Protein AF-A0A401IQB1-F1 (afdb_monomer)

Organism: NCBI:txid1808352

Secondary structure (DSSP, 8-state):
-EEES--SS--B----TTS--SSGGGGG--B-TTT--B-TTS-BSS--HHHHHHHHHGGGS-TT-EEEEEEEE-SSSS-BSSSSBHHHHHTHHHHHTTTSSEEEEEEEEGGGGSHHHHHSS-HHHHHHHHHHHH--

Mean predicted aligned error: 3.17 Å

Nearest PDB structures (foldseek):
  3fle-assembly2_B  TM=9.367E-01  e=5.673E-12  Staphylococcus epidermidis ATCC 12228
  3ds8-assembly1_A  TM=7.788E-01  e=6.169E-05  Listeria innocua
  3lp5-assembly1_A  TM=7.991E-01  e=4.620E-03  Lactiplantibacillus plantarum
  7z2g-assembly1_A  TM=2.707E-01  e=1.001E+00  Human immunodeficiency virus type 1 BH10

pLDDT: mean 94.86, std 4.76, range [74.62, 98.5]

Solvent-accessible surface area (backbone atoms only — not comparable to full-atom values): 7494 Å² total; per-residue (Å²): 88,77,47,67,66,50,60,50,40,29,26,43,58,76,82,53,94,87,56,57,89,59,71,79,70,23,70,45,42,73,29,52,72,77,74,56,44,58,42,98,80,35,46,49,71,63,79,37,73,68,30,49,59,48,58,75,47,32,84,72,54,58,52,82,39,46,38,41,42,38,37,30,24,39,74,81,76,50,50,16,14,85,49,37,36,47,43,13,44,54,30,48,52,55,47,40,45,94,41,27,64,39,71,45,79,46,81,35,63,30,81,62,4,25,56,66,30,62,80,44,96,37,64,70,52,51,50,53,51,41,30,72,76,69,71,94

InterPro domains:
  IPR010315 Protein of unknown function DUF915, hydrolase-like [PF06028] (36-136)
  IPR029058 Alpha/Beta hydrolase fold [G3DSA:3.40.50.1820] (1-135)

Radius of gyration: 14.93 Å; Cα contacts (8 Å, |Δi|>4): 248; chains: 1; bounding box: 34×36×34 Å

Foldseek 3Di:
DEEFADQLAAKDQPVDPPADPDDPSNQRHPDFQPPWDADPLLAIPDGGPNNVVLQVCLVVAAQAAAYEQEAEDQPPNSCHLQIHHPSRRSSVCNSHVVRYPYYHYHYDYHPCRHRVNSVPDRVVNVVVCCCVPPVD

Structure (mmCIF, N/CA/C/O backbone):
data_AF-A0A401IQB1-F1
#
_entry.id   AF-A0A401IQB1-F1
#
loop_
_atom_site.group_PDB
_atom_site.id
_atom_site.type_symbol
_atom_site.label_atom_id
_atom_site.label_alt_id
_atom_site.label_comp_id
_atom_site.label_asym_id
_atom_site.label_entity_id
_atom_site.label_seq_id
_atom_site.pdbx_PDB_ins_code
_atom_site.Cartn_x
_atom_site.Cartn_y
_atom_site.Cartn_z
_atom_site.occupancy
_atom_site.B_iso_or_equiv
_atom_site.auth_seq_id
_atom_site.auth_comp_id
_atom_site.auth_asym_id
_atom_site.auth_atom_id
_atom_site.pdbx_PDB_model_num
ATOM 1 N N . MET A 1 1 ? -3.304 1.794 12.345 1.00 94.44 1 MET A N 1
ATOM 2 C CA . MET A 1 1 ? -2.169 1.496 11.452 1.00 94.44 1 MET A CA 1
ATOM 3 C C . MET A 1 1 ? -2.331 2.334 10.200 1.00 94.44 1 MET A C 1
ATOM 5 O O . MET A 1 1 ? -3.421 2.325 9.632 1.00 94.44 1 MET A O 1
ATOM 9 N N . VAL A 1 2 ? -1.290 3.062 9.809 1.00 94.62 2 VAL A N 1
ATOM 10 C CA . VAL A 1 2 ? -1.212 3.677 8.483 1.00 94.62 2 VAL A CA 1
ATOM 11 C C . VAL A 1 2 ? -0.032 3.061 7.761 1.00 94.62 2 VAL A C 1
ATOM 13 O O . VAL A 1 2 ? 1.005 2.826 8.377 1.00 94.62 2 VAL A O 1
ATOM 16 N N . VAL A 1 3 ? -0.226 2.759 6.489 1.00 95.56 3 VAL A N 1
ATOM 17 C CA . VAL A 1 3 ? 0.809 2.250 5.603 1.00 95.56 3 VAL A CA 1
ATOM 18 C C . VAL A 1 3 ? 0.831 3.106 4.349 1.00 95.56 3 VAL A C 1
ATOM 20 O O . VAL A 1 3 ? -0.203 3.619 3.916 1.00 95.56 3 VAL A O 1
ATOM 23 N N . LEU A 1 4 ? 2.027 3.283 3.813 1.00 94.69 4 LEU A N 1
ATOM 24 C CA . LEU A 1 4 ? 2.314 4.203 2.730 1.00 94.69 4 LEU A CA 1
ATOM 25 C C . LEU A 1 4 ? 3.232 3.478 1.751 1.00 94.69 4 LEU A C 1
ATOM 27 O O . LEU A 1 4 ? 4.306 3.041 2.157 1.00 94.69 4 LEU A O 1
ATOM 31 N N . ALA A 1 5 ? 2.768 3.306 0.513 1.00 91.50 5 ALA A N 1
ATOM 32 C CA . ALA A 1 5 ? 3.530 2.703 -0.585 1.00 91.50 5 ALA A CA 1
ATOM 33 C C . ALA A 1 5 ? 4.131 1.309 -0.278 1.00 91.50 5 ALA A C 1
ATOM 35 O O . ALA A 1 5 ? 5.229 0.974 -0.718 1.00 91.50 5 ALA A O 1
ATOM 36 N N . GLY A 1 6 ? 3.428 0.481 0.504 1.00 93.06 6 GLY A N 1
ATOM 37 C CA . GLY A 1 6 ? 3.940 -0.823 0.938 1.00 93.06 6 GLY A CA 1
ATOM 38 C C . GLY A 1 6 ? 3.996 -1.868 -0.193 1.00 93.06 6 GLY A C 1
ATOM 39 O O . GLY A 1 6 ? 2.950 -2.157 -0.778 1.00 93.06 6 GLY A O 1
ATOM 40 N N . PRO A 1 7 ? 5.155 -2.500 -0.474 1.00 94.56 7 PRO A N 1
ATOM 41 C CA . PRO A 1 7 ? 5.266 -3.565 -1.471 1.00 94.56 7 PRO A CA 1
ATOM 42 C C . PRO A 1 7 ? 4.875 -4.920 -0.873 1.00 94.56 7 PRO A C 1
ATOM 44 O O . PRO A 1 7 ? 5.722 -5.691 -0.427 1.00 94.56 7 PRO A O 1
ATOM 47 N N . TYR A 1 8 ? 3.576 -5.209 -0.795 1.00 96.75 8 TYR A N 1
ATOM 48 C CA . TYR A 1 8 ? 3.120 -6.447 -0.152 1.00 96.75 8 TYR A CA 1
ATOM 49 C C . TYR A 1 8 ? 3.311 -7.688 -1.020 1.00 96.75 8 TYR A C 1
ATOM 51 O O . TYR A 1 8 ? 3.452 -8.777 -0.473 1.00 96.75 8 TYR A O 1
ATOM 59 N N . ASN A 1 9 ? 3.272 -7.543 -2.344 1.00 96.94 9 ASN A N 1
ATOM 60 C CA . ASN A 1 9 ? 3.306 -8.657 -3.285 1.00 96.94 9 ASN A CA 1
ATOM 61 C C . ASN A 1 9 ? 4.090 -8.247 -4.536 1.00 96.94 9 ASN A C 1
ATOM 63 O O . ASN A 1 9 ? 3.486 -8.044 -5.592 1.00 96.94 9 ASN A O 1
ATOM 67 N N . GLY A 1 10 ? 5.404 -8.096 -4.364 1.00 94.62 10 GLY A N 1
ATOM 68 C CA . GLY A 1 10 ? 6.372 -7.747 -5.396 1.00 94.62 10 GLY A CA 1
ATOM 69 C C . GLY A 1 10 ? 6.759 -6.263 -5.453 1.00 94.62 10 GLY A C 1
ATOM 70 O O . GLY A 1 10 ? 5.952 -5.366 -5.173 1.00 94.62 10 GLY A O 1
ATOM 71 N N . ILE A 1 11 ? 8.013 -6.013 -5.836 1.00 95.25 11 ILE A N 1
ATOM 72 C CA . ILE A 1 11 ? 8.587 -4.710 -6.208 1.00 95.25 11 ILE A CA 1
ATOM 73 C C . ILE A 1 11 ? 8.961 -4.771 -7.692 1.00 95.25 11 ILE A C 1
ATOM 75 O O . ILE A 1 11 ? 9.438 -5.799 -8.176 1.00 95.25 11 ILE A O 1
ATOM 79 N N . MET A 1 12 ? 8.761 -3.680 -8.435 1.00 94.44 12 MET A N 1
ATOM 80 C CA . MET A 1 12 ? 9.084 -3.669 -9.860 1.00 94.44 12 MET A CA 1
ATOM 81 C C . MET A 1 12 ? 10.584 -3.811 -10.108 1.00 94.44 12 MET A C 1
ATOM 83 O O . MET A 1 12 ? 11.383 -2.996 -9.643 1.00 94.44 12 MET A O 1
ATOM 87 N N . ASN A 1 13 ? 10.956 -4.782 -10.939 1.00 90.12 13 ASN A N 1
ATOM 88 C CA . ASN A 1 13 ? 12.325 -4.926 -11.412 1.00 90.12 13 ASN A CA 1
ATOM 89 C C . ASN A 1 13 ? 12.629 -3.893 -12.505 1.00 90.12 13 ASN A C 1
ATOM 91 O O . ASN A 1 13 ? 12.229 -4.051 -13.658 1.00 90.12 13 ASN A O 1
ATOM 95 N N . LYS A 1 14 ? 13.332 -2.820 -12.141 1.00 84.38 14 LYS A N 1
ATOM 96 C CA . LYS A 1 14 ? 13.698 -1.735 -13.069 1.00 84.38 14 LYS A CA 1
ATOM 97 C C . LYS A 1 14 ? 15.206 -1.622 -13.297 1.00 84.38 14 LYS A C 1
ATOM 99 O O . LYS A 1 14 ? 15.645 -0.674 -13.942 1.00 84.38 14 LYS A O 1
ATOM 104 N N . GLY A 1 15 ? 15.994 -2.560 -12.763 1.00 81.19 15 GLY A N 1
ATOM 105 C CA . GLY A 1 15 ? 17.453 -2.539 -12.874 1.00 81.19 15 GLY A CA 1
ATOM 106 C C . GLY A 1 15 ? 18.080 -1.301 -12.230 1.00 81.19 15 GLY A C 1
ATOM 107 O O . GLY A 1 15 ? 19.048 -0.754 -12.755 1.00 81.19 15 GLY A O 1
ATOM 108 N N . HIS A 1 16 ? 17.508 -0.810 -11.126 1.00 76.06 16 HIS A N 1
ATOM 109 C CA . HIS A 1 16 ? 18.062 0.347 -10.424 1.00 76.06 16 HIS A CA 1
ATOM 110 C C . HIS A 1 16 ? 19.450 0.020 -9.858 1.00 76.06 16 HIS A C 1
ATOM 112 O O . HIS A 1 16 ? 19.686 -1.089 -9.392 1.00 76.06 16 HIS A O 1
ATOM 118 N N . ALA A 1 17 ? 20.355 1.004 -9.827 1.00 77.56 17 ALA A N 1
ATOM 119 C CA . ALA A 1 17 ? 21.740 0.801 -9.382 1.00 77.56 17 ALA A CA 1
ATOM 120 C C . ALA A 1 17 ? 21.865 0.211 -7.960 1.00 77.56 17 ALA A C 1
ATOM 122 O O . ALA A 1 17 ? 22.825 -0.494 -7.671 1.00 77.56 17 ALA A O 1
ATOM 123 N N . ASN A 1 18 ? 20.877 0.467 -7.094 1.00 77.88 18 ASN A N 1
ATOM 124 C CA . ASN A 1 18 ? 20.842 -0.012 -5.708 1.00 77.88 18 ASN A CA 1
ATOM 125 C C . ASN A 1 18 ? 19.966 -1.264 -5.517 1.00 77.88 18 ASN A C 1
ATOM 127 O O . ASN A 1 18 ? 19.665 -1.639 -4.384 1.00 77.88 18 ASN A O 1
ATOM 131 N N . GLN A 1 19 ? 19.507 -1.886 -6.603 1.00 85.50 19 GLN A N 1
ATOM 132 C CA . GLN A 1 19 ? 18.710 -3.104 -6.545 1.00 85.50 19 GLN A CA 1
ATOM 133 C C . GLN A 1 19 ? 19.614 -4.309 -6.234 1.00 85.50 19 GLN A C 1
ATOM 135 O O . GLN A 1 19 ? 20.607 -4.518 -6.935 1.00 85.50 19 GLN A O 1
ATOM 140 N N . PRO A 1 20 ? 19.279 -5.138 -5.230 1.00 86.31 20 PRO A N 1
ATOM 141 C CA . PRO A 1 20 ? 19.988 -6.389 -4.993 1.00 86.31 20 PRO A CA 1
ATOM 142 C C . PRO A 1 20 ? 19.901 -7.305 -6.218 1.00 86.31 20 PRO A C 1
ATOM 144 O O . PRO A 1 20 ? 18.812 -7.586 -6.715 1.00 86.31 20 PRO A O 1
ATOM 147 N N . THR A 1 21 ? 21.046 -7.793 -6.693 1.00 86.94 21 THR A N 1
ATOM 148 C CA . THR A 1 21 ? 21.132 -8.714 -7.842 1.00 86.94 21 THR A CA 1
ATOM 149 C C . THR A 1 21 ? 21.364 -10.168 -7.429 1.00 86.94 21 THR A C 1
ATOM 151 O O . THR A 1 21 ? 21.347 -11.061 -8.273 1.00 86.94 21 THR A O 1
ATOM 154 N N . ASN A 1 22 ? 21.574 -10.426 -6.137 1.00 86.19 22 ASN A N 1
ATOM 155 C CA . ASN A 1 22 ? 21.760 -11.756 -5.567 1.00 86.19 22 ASN A CA 1
ATOM 156 C C . ASN A 1 22 ? 21.163 -11.855 -4.148 1.00 86.19 22 ASN A C 1
ATOM 158 O O . ASN A 1 22 ? 20.809 -10.852 -3.526 1.00 86.19 22 ASN A O 1
ATOM 162 N N . GLY A 1 23 ? 21.038 -13.088 -3.648 1.00 86.88 23 GLY A N 1
ATOM 163 C CA . GLY A 1 23 ? 20.480 -13.382 -2.324 1.00 86.88 23 GLY A CA 1
ATOM 164 C C . GLY A 1 23 ? 18.951 -13.282 -2.247 1.00 86.88 23 GLY A C 1
ATOM 165 O O . GLY A 1 23 ? 18.275 -13.018 -3.239 1.00 86.88 23 GLY A O 1
ATOM 166 N N . GLU A 1 24 ? 18.399 -13.500 -1.049 1.00 84.44 24 GLU A N 1
ATOM 167 C CA . GLU A 1 24 ? 16.942 -13.542 -0.828 1.00 84.44 24 GLU A CA 1
ATOM 168 C C . GLU A 1 24 ? 16.242 -12.225 -1.194 1.00 84.44 24 GLU A C 1
ATOM 170 O O . GLU A 1 24 ? 15.126 -12.239 -1.706 1.00 84.44 24 GLU A O 1
ATOM 175 N N . LEU A 1 25 ? 16.910 -11.084 -0.986 1.00 86.06 25 LEU A N 1
ATOM 176 C CA . LEU A 1 25 ? 16.339 -9.766 -1.270 1.00 86.06 25 LEU A CA 1
ATOM 177 C C . LEU A 1 25 ? 16.158 -9.499 -2.767 1.00 86.06 25 LEU A C 1
ATOM 179 O O . LEU A 1 25 ? 15.266 -8.736 -3.125 1.00 86.06 25 LEU A O 1
ATOM 183 N N . ALA A 1 26 ? 16.958 -10.122 -3.639 1.00 87.50 26 ALA A N 1
ATOM 184 C CA . ALA A 1 26 ? 16.780 -9.995 -5.085 1.00 87.50 26 ALA A CA 1
ATOM 185 C C . ALA A 1 26 ? 15.438 -10.591 -5.541 1.00 87.50 26 ALA A C 1
ATOM 187 O O . ALA A 1 26 ? 14.819 -10.076 -6.468 1.00 87.50 26 ALA A O 1
ATOM 188 N N . GLY A 1 27 ? 14.954 -11.622 -4.837 1.00 87.31 27 GLY A N 1
ATOM 189 C CA . GLY A 1 27 ? 13.663 -12.257 -5.099 1.00 87.31 27 GLY A CA 1
ATOM 190 C C . GLY A 1 27 ? 12.446 -11.380 -4.798 1.00 87.31 27 GLY A C 1
ATOM 191 O O . GLY A 1 27 ? 11.357 -11.736 -5.216 1.00 87.31 27 GLY A O 1
ATOM 192 N N . LEU A 1 28 ? 12.618 -10.239 -4.118 1.00 90.50 28 LEU A N 1
ATOM 193 C CA . LEU A 1 28 ? 11.540 -9.265 -3.891 1.00 90.50 28 LEU A CA 1
ATOM 194 C C . LEU A 1 28 ? 11.304 -8.352 -5.107 1.00 90.50 28 LEU A C 1
ATOM 196 O O . LEU A 1 28 ? 10.301 -7.645 -5.166 1.00 90.50 28 LEU A O 1
ATOM 200 N N . TRP A 1 29 ? 12.258 -8.319 -6.044 1.00 92.31 29 TRP A N 1
ATOM 201 C CA . TRP A 1 29 ? 12.261 -7.455 -7.224 1.00 92.31 29 TRP A CA 1
ATOM 202 C C . TRP A 1 29 ? 11.940 -8.264 -8.478 1.00 92.31 29 TRP A C 1
ATOM 204 O O . TRP A 1 29 ? 12.756 -8.391 -9.395 1.00 92.31 29 TRP A O 1
ATOM 214 N N . ASP A 1 30 ? 10.758 -8.859 -8.496 1.00 92.19 30 ASP A N 1
ATOM 215 C CA . ASP A 1 30 ? 10.291 -9.776 -9.532 1.00 92.19 30 ASP A CA 1
ATOM 216 C C . ASP A 1 30 ? 8.901 -9.396 -10.085 1.00 92.19 30 ASP A C 1
ATOM 218 O O . ASP A 1 30 ? 8.331 -10.142 -10.884 1.00 92.19 30 ASP A O 1
ATOM 222 N N . ASP A 1 31 ? 8.372 -8.219 -9.724 1.00 94.31 31 ASP A N 1
ATOM 223 C CA . ASP A 1 31 ? 7.137 -7.675 -10.296 1.00 94.31 31 ASP A CA 1
ATOM 224 C C . ASP A 1 31 ? 7.417 -6.818 -11.539 1.00 94.31 31 ASP A C 1
ATOM 226 O O . ASP A 1 31 ? 8.541 -6.388 -11.828 1.00 94.31 31 ASP A O 1
ATOM 230 N N . SER A 1 32 ? 6.371 -6.561 -12.315 1.00 94.75 32 SER A N 1
ATOM 231 C CA . SER A 1 32 ? 6.419 -5.732 -13.513 1.00 94.75 32 SER A CA 1
ATOM 232 C C . SER A 1 32 ? 5.064 -5.075 -13.784 1.00 94.75 32 SER A C 1
ATOM 234 O O . SER A 1 32 ? 4.016 -5.667 -13.501 1.00 94.75 32 SER A O 1
ATOM 236 N N . PRO A 1 33 ? 5.039 -3.872 -14.392 1.00 94.62 33 PRO A N 1
ATOM 237 C CA . PRO A 1 33 ? 3.793 -3.210 -14.758 1.00 94.62 33 PRO A CA 1
ATOM 238 C C . PRO A 1 33 ? 2.859 -4.139 -15.538 1.00 94.62 33 PRO A C 1
ATOM 240 O O . PRO A 1 33 ? 3.250 -4.733 -16.541 1.00 94.62 33 PRO A O 1
ATOM 243 N N . ARG A 1 34 ? 1.600 -4.230 -15.095 1.00 93.19 34 ARG A N 1
ATOM 244 C CA . ARG A 1 34 ? 0.528 -5.036 -15.716 1.00 93.19 34 ARG A CA 1
ATOM 245 C C . ARG A 1 34 ? 0.750 -6.558 -15.756 1.00 93.19 34 ARG A C 1
ATOM 247 O O . ARG A 1 34 ? -0.117 -7.250 -16.286 1.00 93.19 34 ARG A O 1
ATOM 254 N N . ALA A 1 35 ? 1.832 -7.093 -15.187 1.00 95.31 35 ALA A N 1
ATOM 255 C CA . ALA A 1 35 ? 2.037 -8.542 -15.105 1.00 95.31 35 ALA A CA 1
ATOM 256 C C . ALA A 1 35 ? 1.049 -9.202 -14.128 1.00 95.31 35 ALA A C 1
ATOM 258 O O . ALA A 1 35 ? 0.546 -10.298 -14.376 1.00 95.31 35 ALA A O 1
ATOM 259 N N . ASN A 1 36 ? 0.727 -8.504 -13.037 1.00 97.00 36 ASN A N 1
ATOM 260 C CA . ASN A 1 36 ? -0.204 -8.962 -12.016 1.00 97.00 36 ASN A CA 1
ATOM 261 C C . ASN A 1 36 ? -1.508 -8.147 -12.011 1.00 97.00 36 ASN A C 1
ATOM 263 O O . ASN A 1 36 ? -1.593 -7.035 -12.535 1.00 97.00 36 ASN A O 1
ATOM 267 N N . TYR A 1 37 ? -2.548 -8.701 -11.391 1.00 97.31 37 TYR A N 1
ATOM 268 C CA . TYR A 1 37 ? -3.820 -8.028 -11.150 1.00 97.31 37 TYR A CA 1
ATOM 269 C C . TYR A 1 37 ? -4.533 -8.635 -9.940 1.00 97.31 37 TYR A C 1
ATOM 271 O O . TYR A 1 37 ? -4.318 -9.794 -9.581 1.00 97.31 37 TYR A O 1
ATOM 279 N N . LEU A 1 38 ? -5.417 -7.857 -9.314 1.00 98.12 38 LEU A N 1
ATOM 280 C CA . LEU A 1 38 ? -6.277 -8.360 -8.246 1.00 98.12 38 LEU A CA 1
ATOM 281 C C . LEU A 1 38 ? -7.499 -9.065 -8.837 1.00 98.12 38 LEU A C 1
ATOM 283 O O . LEU A 1 38 ? -8.202 -8.523 -9.689 1.00 98.12 38 LEU A O 1
ATOM 287 N N . MET A 1 39 ? -7.769 -10.278 -8.362 1.00 98.19 39 MET A N 1
ATOM 288 C CA . MET A 1 39 ? -8.997 -11.004 -8.671 1.00 98.19 39 MET A CA 1
ATOM 289 C C . MET A 1 39 ? -10.207 -10.336 -7.999 1.00 98.19 39 MET A C 1
ATOM 291 O O . MET A 1 39 ? -10.059 -9.480 -7.129 1.00 98.19 39 MET A O 1
ATOM 295 N N . LYS A 1 40 ? -11.428 -10.767 -8.349 1.00 96.19 40 LYS A N 1
ATOM 296 C CA . LYS A 1 40 ? -12.679 -10.202 -7.796 1.00 96.19 40 LYS A CA 1
ATOM 297 C C . LYS A 1 40 ? -12.732 -10.189 -6.262 1.00 96.19 40 LYS A C 1
ATOM 299 O O . LYS A 1 40 ? -13.360 -9.314 -5.682 1.00 96.19 40 LYS A O 1
ATOM 304 N N . ASN A 1 41 ? -12.073 -11.144 -5.609 1.00 94.38 41 ASN A N 1
ATOM 305 C CA . ASN A 1 41 ? -12.001 -11.241 -4.150 1.00 94.38 41 ASN A CA 1
ATOM 306 C C . ASN A 1 41 ? -10.870 -10.399 -3.521 1.00 94.38 41 ASN A C 1
ATOM 308 O O . ASN A 1 41 ? -10.671 -10.472 -2.314 1.00 94.38 41 ASN A O 1
ATOM 312 N N . GLY A 1 42 ? -10.109 -9.642 -4.314 1.00 96.06 42 GLY A N 1
ATOM 313 C CA . GLY A 1 42 ? -8.974 -8.834 -3.865 1.00 96.06 42 GLY A CA 1
ATOM 314 C C . GLY A 1 42 ? -7.652 -9.593 -3.734 1.00 96.06 42 GLY A C 1
ATOM 315 O O . GLY A 1 42 ? -6.638 -8.968 -3.441 1.00 96.06 42 GLY A O 1
ATOM 316 N N . ARG A 1 43 ? -7.623 -10.914 -3.960 1.00 97.88 43 ARG A N 1
ATOM 317 C CA . ARG A 1 43 ? -6.377 -11.692 -3.947 1.00 97.88 43 ARG A CA 1
ATOM 318 C C . ARG A 1 43 ? -5.581 -11.420 -5.231 1.00 97.88 43 ARG A C 1
ATOM 320 O O . ARG A 1 43 ? -6.181 -11.477 -6.309 1.00 97.88 43 ARG A O 1
ATOM 327 N N . PRO A 1 44 ? -4.261 -11.182 -5.158 1.00 97.81 44 PRO A N 1
ATOM 328 C CA . PRO A 1 44 ? -3.444 -11.049 -6.358 1.00 97.81 44 PRO A CA 1
ATOM 329 C C . PRO A 1 44 ? -3.396 -12.365 -7.149 1.00 97.81 44 PRO A C 1
ATOM 331 O O . PRO A 1 44 ? -3.453 -13.456 -6.573 1.00 97.81 44 PRO A O 1
ATOM 334 N N . LYS A 1 45 ? -3.351 -12.267 -8.482 1.00 98.12 45 LYS A N 1
ATOM 335 C CA . LYS A 1 45 ? -3.312 -13.425 -9.386 1.00 98.12 45 LYS A CA 1
ATOM 336 C C . LYS A 1 45 ? -1.981 -14.168 -9.281 1.00 98.12 45 LYS A C 1
ATOM 338 O O . LYS A 1 45 ? -1.986 -15.396 -9.205 1.00 98.12 45 LYS A O 1
ATOM 343 N N . ILE A 1 46 ? -0.879 -13.427 -9.277 1.00 97.56 46 ILE A N 1
ATOM 344 C CA . ILE A 1 46 ? 0.474 -13.931 -9.032 1.00 97.56 46 ILE A CA 1
ATOM 345 C C . ILE A 1 46 ? 0.790 -13.686 -7.555 1.00 97.56 46 ILE A C 1
ATOM 347 O O . ILE A 1 46 ? 0.627 -12.565 -7.070 1.00 97.56 46 ILE A O 1
ATOM 351 N N . ILE A 1 47 ? 1.184 -14.743 -6.844 1.00 97.38 47 ILE A N 1
ATOM 352 C CA . ILE A 1 47 ? 1.569 -14.695 -5.429 1.00 97.38 47 ILE A CA 1
ATOM 353 C C . ILE A 1 47 ? 3.089 -14.777 -5.346 1.00 97.38 47 ILE A C 1
ATOM 355 O O . ILE A 1 47 ? 3.641 -15.848 -5.612 1.00 97.38 47 ILE A O 1
ATOM 359 N N . HIS A 1 48 ? 3.723 -13.678 -4.951 1.00 95.75 48 HIS A N 1
ATOM 360 C CA . HIS A 1 48 ? 5.155 -13.639 -4.668 1.00 95.75 48 HIS A CA 1
ATOM 361 C C . HIS A 1 48 ? 5.454 -14.305 -3.317 1.00 95.75 48 HIS A C 1
ATOM 363 O O . HIS A 1 48 ? 4.556 -14.520 -2.488 1.00 95.75 48 HIS A O 1
ATOM 369 N N . GLU A 1 49 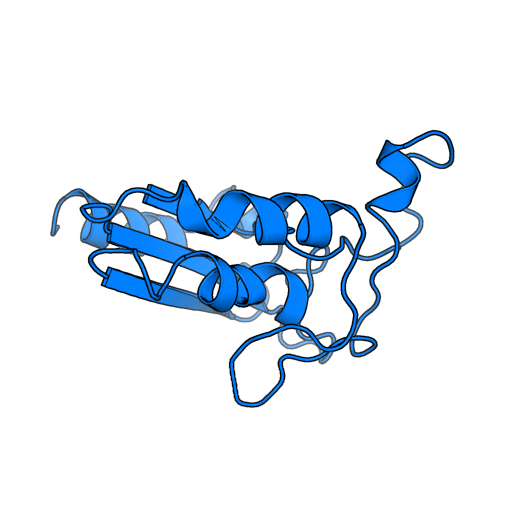? 6.704 -14.711 -3.114 1.00 93.25 49 GLU A N 1
ATOM 370 C CA . GLU A 1 49 ? 7.102 -15.544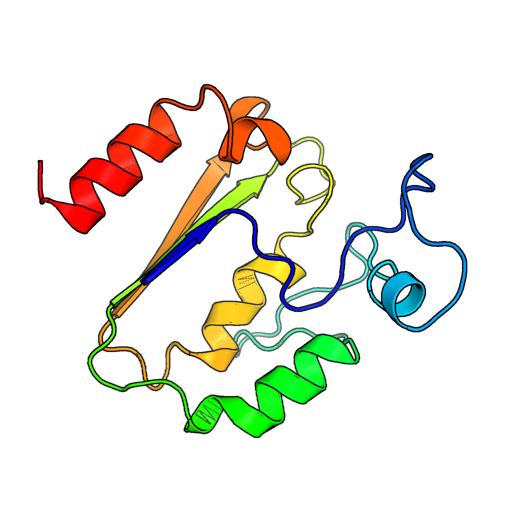 -1.974 1.00 93.25 49 GLU A CA 1
ATOM 371 C C . GLU A 1 49 ? 6.878 -14.826 -0.636 1.00 93.25 49 GLU A C 1
ATOM 373 O O . GLU A 1 49 ? 6.328 -15.395 0.310 1.00 93.25 49 GLU A O 1
ATOM 378 N N . GLU A 1 50 ? 7.210 -13.540 -0.564 1.00 94.19 50 GLU A N 1
ATOM 379 C CA . GLU A 1 50 ? 6.985 -12.699 0.605 1.00 94.19 50 GLU A CA 1
ATOM 380 C C . GLU A 1 50 ? 5.494 -12.544 0.932 1.00 94.19 50 GLU A C 1
ATOM 382 O O . GLU A 1 50 ? 5.107 -12.629 2.102 1.00 94.19 50 GLU A O 1
ATOM 387 N N . TYR A 1 51 ? 4.625 -12.440 -0.080 1.00 97.44 51 TYR A N 1
ATOM 388 C CA . TYR A 1 51 ? 3.180 -12.391 0.144 1.00 97.44 51 TYR A CA 1
ATOM 389 C C . TYR A 1 51 ? 2.632 -13.733 0.634 1.00 97.44 51 TYR A C 1
ATOM 391 O O . TYR A 1 51 ? 1.692 -13.755 1.430 1.00 97.44 51 TYR A O 1
ATOM 399 N N . ARG A 1 52 ? 3.218 -14.868 0.219 1.00 96.94 52 ARG A N 1
ATOM 400 C CA . ARG A 1 52 ? 2.847 -16.191 0.753 1.00 96.94 52 ARG A CA 1
ATOM 401 C C . ARG A 1 52 ? 3.087 -16.266 2.260 1.00 96.94 52 ARG A C 1
ATOM 403 O O . ARG A 1 52 ? 2.188 -16.678 2.990 1.00 96.94 52 ARG A O 1
ATOM 410 N N . ARG A 1 53 ? 4.232 -15.769 2.733 1.00 95.62 53 ARG A N 1
ATOM 411 C CA . ARG A 1 53 ? 4.544 -15.697 4.172 1.00 95.62 53 ARG A CA 1
ATOM 412 C C . ARG A 1 53 ? 3.539 -1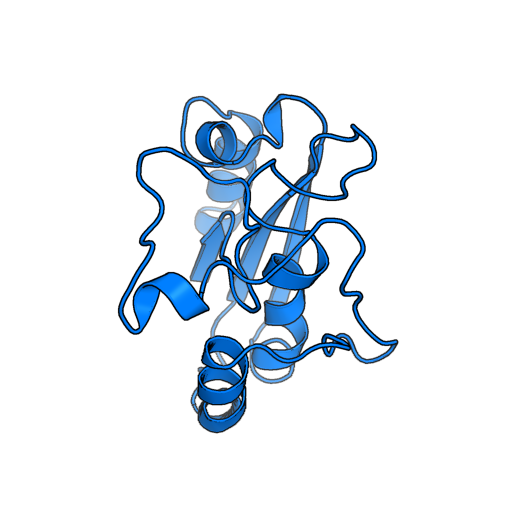4.819 4.931 1.00 95.62 53 ARG A C 1
ATOM 414 O O . ARG A 1 53 ? 3.130 -15.159 6.041 1.00 95.62 53 ARG A O 1
ATOM 421 N N . LEU A 1 54 ? 3.093 -13.712 4.331 1.00 96.88 54 LEU A N 1
ATOM 422 C CA . LEU A 1 54 ? 2.039 -12.864 4.906 1.00 96.88 54 LEU A CA 1
ATOM 423 C C . LEU A 1 54 ? 0.665 -13.552 4.907 1.00 96.88 54 LEU A C 1
ATOM 425 O O . LEU A 1 54 ? -0.090 -13.419 5.871 1.00 96.88 54 LEU A O 1
ATOM 429 N N . LEU A 1 55 ? 0.332 -14.306 3.855 1.00 97.50 55 LEU A N 1
ATOM 430 C CA . LEU A 1 55 ? -0.923 -15.056 3.749 1.00 97.50 55 LEU A CA 1
ATOM 431 C C . LEU A 1 55 ? -1.072 -16.094 4.862 1.00 97.50 55 LEU A C 1
ATOM 433 O O . LEU A 1 55 ? -2.168 -16.233 5.406 1.00 97.50 55 LEU A O 1
ATOM 437 N N . GLU A 1 56 ? 0.008 -16.795 5.204 1.00 97.62 56 GLU A N 1
ATOM 438 C CA . GLU A 1 56 ? 0.036 -17.790 6.284 1.00 97.62 56 GLU A CA 1
ATOM 439 C C . GLU A 1 56 ? -0.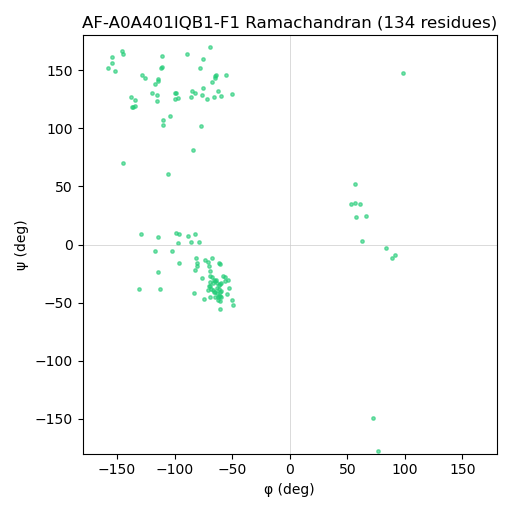242 -17.157 7.655 1.00 97.62 56 GLU A C 1
ATOM 441 O O . GLU A 1 56 ? -0.914 -17.754 8.493 1.00 97.62 56 GLU A O 1
ATOM 446 N N . ARG A 1 57 ? 0.197 -15.910 7.854 1.00 97.12 57 ARG A N 1
ATOM 447 C CA . ARG A 1 57 ? 0.077 -15.165 9.118 1.00 97.12 57 ARG A CA 1
ATOM 448 C C . ARG A 1 57 ? -1.108 -14.212 9.177 1.00 97.12 57 ARG A C 1
ATOM 450 O O . ARG A 1 57 ? -1.307 -13.527 10.176 1.00 97.12 57 ARG A O 1
ATOM 457 N N . LYS A 1 58 ? -1.934 -14.141 8.132 1.00 96.62 58 LYS A N 1
ATOM 458 C CA . LYS A 1 58 ? -3.022 -13.150 8.058 1.00 96.62 58 LYS A CA 1
ATOM 459 C C . LYS A 1 58 ? -4.009 -13.237 9.234 1.00 96.62 58 LYS A C 1
ATOM 461 O O . LYS A 1 58 ? -4.622 -12.239 9.605 1.00 96.62 58 LYS A O 1
ATOM 466 N N . ASN A 1 59 ? -4.150 -14.422 9.835 1.00 97.38 59 ASN A N 1
ATOM 467 C CA . ASN A 1 59 ? -5.013 -14.658 10.993 1.00 97.38 59 ASN A CA 1
ATOM 468 C C . ASN A 1 59 ? -4.460 -14.072 12.301 1.00 97.38 59 ASN A C 1
ATOM 470 O O . ASN A 1 59 ? -5.225 -13.916 13.250 1.00 97.38 59 ASN A O 1
ATOM 474 N N . ASP A 1 60 ? -3.190 -13.676 12.331 1.00 97.25 60 ASP A N 1
ATOM 475 C CA . ASP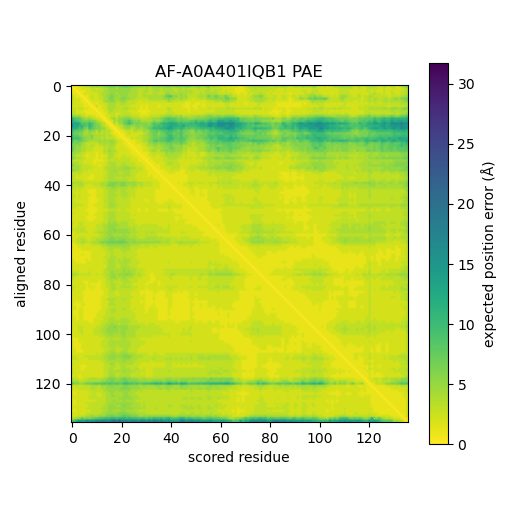 A 1 60 ? -2.559 -13.030 13.485 1.00 97.25 60 ASP A CA 1
ATOM 476 C C . ASP A 1 60 ? -2.888 -11.529 13.538 1.00 97.25 60 ASP A C 1
ATOM 478 O O . ASP A 1 60 ? -2.660 -10.866 14.550 1.00 97.25 60 ASP A O 1
ATOM 482 N N . PHE A 1 61 ? -3.457 -10.966 12.463 1.00 97.81 61 PHE A N 1
ATOM 483 C CA . PHE A 1 61 ? -3.760 -9.540 12.403 1.00 97.81 61 PHE A CA 1
ATOM 484 C C . PHE A 1 61 ? -4.777 -9.141 13.496 1.00 97.81 61 PHE A C 1
ATOM 486 O O . PHE A 1 61 ? -5.806 -9.808 13.656 1.00 97.81 61 PHE A O 1
ATOM 493 N N . PRO A 1 62 ? -4.545 -8.063 14.261 1.00 97.31 62 PRO A N 1
ATOM 494 C CA . PRO A 1 62 ? -5.435 -7.645 15.345 1.00 97.31 62 PRO A CA 1
ATOM 495 C C . PRO A 1 62 ? -6.815 -7.204 14.843 1.00 97.31 62 PRO A C 1
ATOM 497 O O . PRO A 1 62 ? -6.939 -6.528 13.820 1.00 97.31 62 PRO A O 1
ATOM 500 N N . THR A 1 63 ? -7.862 -7.513 15.612 1.00 97.62 63 THR A N 1
ATOM 501 C CA . THR A 1 63 ? -9.250 -7.236 15.204 1.00 97.62 63 THR A CA 1
ATOM 502 C C . THR A 1 63 ? -9.714 -5.800 15.462 1.00 97.62 63 THR A C 1
ATOM 504 O O . THR A 1 63 ? -10.627 -5.305 14.811 1.00 97.62 63 THR A O 1
ATOM 507 N N . ASN A 1 64 ? -9.066 -5.081 16.382 1.00 97.38 64 ASN A N 1
ATOM 508 C CA . ASN A 1 64 ? -9.438 -3.705 16.739 1.00 97.38 64 ASN A CA 1
ATOM 509 C C . ASN A 1 64 ? -8.618 -2.631 15.990 1.00 97.38 64 ASN A C 1
ATOM 511 O O . ASN A 1 64 ? -8.701 -1.442 16.301 1.00 97.38 64 ASN A O 1
ATOM 515 N N . THR A 1 65 ? -7.816 -3.023 14.996 1.00 97.81 65 THR A N 1
ATOM 516 C CA . THR A 1 65 ? -6.977 -2.085 14.237 1.00 97.81 65 THR A CA 1
ATOM 517 C C . THR A 1 65 ? -7.745 -1.463 13.080 1.00 97.81 65 THR A C 1
ATOM 519 O O . THR A 1 65 ? -8.283 -2.166 12.230 1.00 97.81 65 THR A O 1
ATOM 522 N N . ARG A 1 66 ? -7.741 -0.128 13.012 1.00 98.00 66 ARG A N 1
ATOM 523 C CA . ARG A 1 66 ? -8.150 0.630 11.822 1.00 98.00 66 ARG A CA 1
ATOM 524 C C . ARG A 1 66 ? -6.960 0.762 10.870 1.00 98.00 66 ARG A C 1
ATOM 526 O O . ARG A 1 66 ? -5.871 1.155 11.314 1.00 98.00 66 ARG A O 1
ATOM 533 N N . VAL A 1 67 ? -7.157 0.472 9.587 1.00 98.38 67 VAL A N 1
ATOM 534 C CA . VAL A 1 67 ? -6.119 0.517 8.545 1.00 98.38 67 VAL A CA 1
ATOM 535 C C . VAL A 1 67 ? -6.430 1.589 7.504 1.00 98.38 67 VAL A C 1
ATOM 537 O O . VAL A 1 67 ? -7.517 1.590 6.929 1.00 98.38 67 VAL A O 1
ATOM 540 N N . LEU A 1 68 ? -5.449 2.451 7.239 1.00 98.50 68 LEU A N 1
ATOM 541 C CA . LEU A 1 68 ? -5.404 3.328 6.071 1.00 98.50 68 LEU A CA 1
ATOM 542 C C . LEU A 1 68 ? -4.211 2.915 5.205 1.00 98.50 68 LEU A C 1
ATOM 544 O O . LEU A 1 68 ? -3.087 2.875 5.706 1.00 98.50 68 LEU A O 1
ATOM 548 N N . ASN A 1 69 ? -4.472 2.598 3.940 1.00 98.50 69 ASN A N 1
ATOM 549 C CA . ASN A 1 69 ? -3.475 2.255 2.934 1.00 98.50 69 ASN A CA 1
ATOM 550 C C . ASN A 1 69 ? -3.388 3.377 1.897 1.00 98.50 69 ASN A C 1
ATOM 552 O O . ASN A 1 69 ? -4.309 3.543 1.095 1.00 98.50 69 ASN A O 1
ATOM 556 N N . ILE A 1 70 ? -2.309 4.154 1.943 1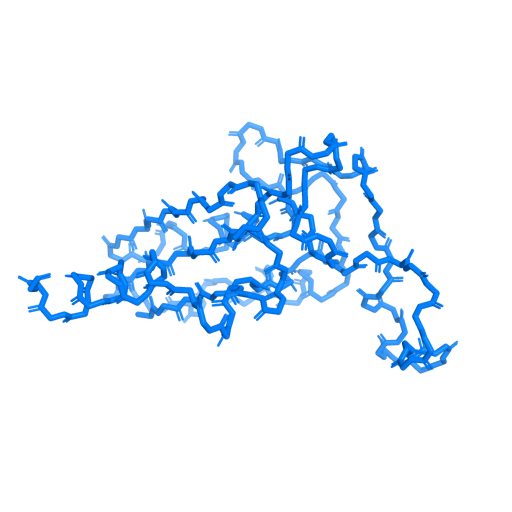.00 98.38 70 ILE A N 1
ATOM 557 C CA . ILE A 1 70 ? -2.043 5.230 0.988 1.00 98.38 70 ILE A CA 1
ATOM 558 C C . ILE A 1 70 ? -1.064 4.711 -0.065 1.00 98.38 70 ILE A C 1
ATOM 560 O O . ILE A 1 70 ? -0.025 4.143 0.275 1.00 98.38 70 ILE A O 1
ATOM 564 N N . TYR A 1 71 ? -1.383 4.909 -1.338 1.00 98.19 71 TYR A N 1
ATOM 565 C CA . TYR A 1 71 ? -0.538 4.484 -2.451 1.00 98.19 71 TYR A CA 1
ATOM 566 C C . TYR A 1 71 ? -0.605 5.464 -3.615 1.00 98.19 71 TYR A C 1
ATOM 568 O O . TYR A 1 71 ? -1.507 6.298 -3.679 1.00 98.19 71 TYR A O 1
ATOM 576 N N . GLY A 1 72 ? 0.357 5.359 -4.525 1.00 97.88 72 GLY A N 1
ATOM 577 C CA . GLY A 1 72 ? 0.458 6.226 -5.688 1.00 97.88 72 GLY A CA 1
ATOM 578 C C . GLY A 1 72 ? 0.178 5.519 -7.010 1.00 97.88 72 GLY A C 1
ATOM 579 O O . GLY A 1 72 ? 0.407 4.318 -7.152 1.00 97.88 72 GLY A O 1
ATOM 580 N N . ASP A 1 73 ? -0.294 6.292 -7.983 1.00 98.06 73 ASP A N 1
ATOM 581 C CA . ASP A 1 73 ? -0.284 5.949 -9.403 1.00 98.06 73 ASP A CA 1
ATOM 582 C C . ASP A 1 73 ? 0.174 7.171 -10.207 1.00 98.06 73 ASP A C 1
ATOM 584 O O . ASP A 1 73 ? -0.493 8.209 -10.217 1.00 98.06 73 ASP A O 1
ATOM 588 N N . LEU A 1 74 ? 1.290 7.032 -10.922 1.00 97.88 74 LEU A N 1
ATOM 589 C CA . LEU A 1 74 ? 1.857 8.063 -11.792 1.00 97.88 74 LEU A CA 1
ATOM 590 C C . LEU A 1 74 ? 0.929 8.472 -12.942 1.00 97.88 74 LEU A C 1
ATOM 592 O O . LEU A 1 74 ? 1.148 9.514 -13.556 1.00 97.88 74 LEU A O 1
ATOM 596 N N . LYS A 1 75 ? -0.107 7.678 -13.248 1.00 97.62 75 LYS A N 1
ATOM 597 C CA . LYS A 1 75 ? -1.021 7.891 -14.386 1.00 97.62 75 LYS A CA 1
ATOM 598 C C . LYS A 1 75 ? -0.315 7.938 -15.746 1.00 97.62 75 LYS A C 1
ATOM 600 O O . LYS A 1 75 ? -0.876 8.422 -16.722 1.00 97.62 75 LYS A O 1
ATOM 605 N N . ASP A 1 76 ? 0.861 7.327 -15.837 1.00 96.06 76 ASP A N 1
ATOM 606 C CA . ASP A 1 76 ? 1.632 7.099 -17.068 1.00 96.06 76 ASP A CA 1
ATOM 607 C C . ASP A 1 76 ? 1.258 5.772 -17.767 1.00 96.06 76 ASP A C 1
ATOM 609 O O . ASP A 1 76 ? 1.894 5.332 -18.724 1.00 96.06 76 ASP A O 1
ATOM 613 N N . GLY A 1 77 ? 0.214 5.104 -17.269 1.00 95.38 77 GLY A N 1
ATOM 614 C CA . GLY A 1 77 ? -0.251 3.805 -17.737 1.00 95.38 77 GLY A CA 1
ATOM 615 C C . GLY A 1 77 ? 0.408 2.617 -17.036 1.00 95.38 77 GLY A C 1
ATOM 616 O O . GLY A 1 77 ? -0.100 1.506 -17.167 1.00 95.38 77 GLY A O 1
ATOM 617 N N . THR A 1 78 ? 1.472 2.794 -16.253 1.00 95.62 78 THR A N 1
ATOM 618 C CA . THR A 1 78 ? 2.104 1.672 -15.534 1.00 95.62 78 THR A CA 1
ATOM 619 C C . THR A 1 78 ? 1.234 1.115 -14.409 1.00 95.62 78 THR A C 1
ATOM 621 O O . THR A 1 78 ? 1.394 -0.057 -14.063 1.00 95.62 78 THR A O 1
ATOM 624 N N . ARG A 1 79 ? 0.288 1.918 -13.889 1.00 97.19 79 ARG A N 1
ATOM 625 C CA . ARG A 1 79 ? -0.514 1.611 -12.693 1.00 97.19 79 ARG A CA 1
ATOM 626 C C . ARG A 1 79 ? 0.383 1.342 -11.488 1.00 97.19 79 ARG A C 1
ATOM 628 O O . ARG A 1 79 ? 0.324 0.278 -10.867 1.00 97.19 79 ARG A O 1
ATOM 635 N N . SER A 1 80 ? 1.289 2.280 -11.235 1.00 97.56 80 SER A N 1
ATOM 636 C CA . SER A 1 80 ? 2.328 2.170 -10.215 1.00 97.56 80 SER A CA 1
ATOM 637 C C . SER A 1 80 ? 2.776 3.548 -9.742 1.00 97.56 80 SER A C 1
ATOM 639 O O . SER A 1 80 ? 2.623 4.535 -10.461 1.00 97.56 80 SER A O 1
ATOM 641 N N . ASP A 1 81 ? 3.412 3.600 -8.578 1.00 97.00 81 ASP A N 1
ATOM 642 C CA . ASP A 1 81 ? 4.101 4.798 -8.080 1.00 97.00 81 ASP A CA 1
ATOM 643 C C . ASP A 1 81 ? 5.521 4.964 -8.676 1.00 97.00 81 ASP A C 1
ATOM 645 O O . ASP A 1 81 ? 6.313 5.809 -8.249 1.00 97.00 81 ASP A O 1
ATOM 649 N N . GLY A 1 82 ? 5.873 4.143 -9.670 1.00 95.00 82 GLY A N 1
ATOM 650 C CA . GLY A 1 82 ? 7.203 4.082 -10.266 1.00 95.00 82 GLY A CA 1
ATOM 651 C C . GLY A 1 82 ? 8.148 3.066 -9.620 1.00 95.00 82 GLY A C 1
ATOM 652 O O . GLY A 1 82 ? 9.194 2.801 -10.224 1.00 95.00 82 GLY A O 1
ATOM 653 N N . LEU A 1 83 ? 7.776 2.455 -8.485 1.00 95.12 83 LEU A N 1
ATOM 654 C CA . LEU A 1 83 ? 8.501 1.352 -7.836 1.00 95.12 83 LEU A CA 1
ATOM 655 C C . LEU A 1 83 ? 7.602 0.160 -7.449 1.00 95.12 83 LEU A C 1
ATOM 657 O O . LEU A 1 83 ? 7.995 -0.992 -7.617 1.00 95.12 83 LEU A O 1
ATOM 661 N N . VAL A 1 84 ? 6.388 0.426 -6.978 1.00 97.25 84 VAL A N 1
ATOM 662 C CA . VAL A 1 84 ? 5.410 -0.550 -6.491 1.00 97.25 84 VAL A CA 1
ATOM 663 C C . VAL A 1 84 ? 4.144 -0.466 -7.339 1.00 97.25 84 VAL A C 1
ATOM 665 O O . VAL A 1 84 ? 3.597 0.613 -7.579 1.00 97.25 84 VAL A O 1
ATOM 668 N N . THR A 1 85 ? 3.667 -1.615 -7.817 1.00 97.81 85 THR A N 1
ATOM 669 C CA . THR A 1 85 ? 2.451 -1.687 -8.636 1.00 97.81 85 THR A CA 1
ATOM 670 C C . THR A 1 85 ? 1.187 -1.587 -7.779 1.00 97.81 85 THR A C 1
ATOM 672 O O . THR A 1 85 ? 1.153 -2.017 -6.623 1.00 97.81 85 THR A O 1
ATOM 675 N N . GLU A 1 86 ? 0.099 -1.078 -8.366 1.00 97.81 86 GLU A N 1
ATOM 676 C CA . GLU A 1 86 ? -1.223 -1.054 -7.732 1.00 97.81 86 GLU A CA 1
ATOM 677 C C . GLU A 1 86 ? -1.641 -2.435 -7.172 1.00 97.81 86 GLU A C 1
ATOM 679 O O . GLU A 1 86 ? -2.093 -2.493 -6.027 1.00 97.81 86 GLU A O 1
ATOM 684 N N . PRO A 1 87 ? -1.520 -3.565 -7.909 1.00 97.88 87 PRO A N 1
ATOM 685 C CA . PRO A 1 87 ? -1.833 -4.882 -7.360 1.00 97.88 87 PRO A CA 1
ATOM 686 C C . PRO A 1 87 ? -0.980 -5.249 -6.145 1.00 97.88 87 PRO A C 1
ATOM 688 O O . PRO A 1 87 ? -1.531 -5.798 -5.192 1.00 97.88 87 PRO A O 1
ATOM 691 N N . SER A 1 88 ? 0.319 -4.926 -6.147 1.00 98.06 88 SER A N 1
ATOM 692 C CA . SER A 1 88 ? 1.200 -5.200 -5.008 1.00 98.06 88 SER A CA 1
ATOM 693 C C . SER A 1 88 ? 0.712 -4.474 -3.754 1.00 98.06 88 SER A C 1
ATOM 695 O O . SER A 1 88 ? 0.364 -5.121 -2.763 1.00 98.06 88 SER A O 1
ATOM 697 N N . VAL A 1 89 ? 0.541 -3.152 -3.812 1.00 98.25 89 VAL A N 1
ATOM 698 C CA . VAL A 1 89 ? 0.156 -2.347 -2.638 1.00 98.25 89 VAL A CA 1
ATOM 699 C C . VAL A 1 89 ? -1.287 -2.580 -2.174 1.00 98.25 89 VAL A C 1
ATOM 701 O O . VAL A 1 89 ? -1.577 -2.608 -0.974 1.00 98.25 89 VAL A O 1
ATOM 704 N N . ARG A 1 90 ? -2.225 -2.807 -3.099 1.00 98.44 90 ARG A N 1
ATOM 705 C CA . ARG A 1 90 ? -3.648 -3.008 -2.766 1.00 98.44 90 ARG A CA 1
ATOM 706 C C . ARG A 1 90 ? -3.959 -4.425 -2.284 1.00 98.44 90 ARG A C 1
ATOM 708 O O . ARG A 1 90 ? -4.969 -4.642 -1.612 1.00 98.44 90 ARG A O 1
ATOM 715 N N . SER A 1 91 ? -3.082 -5.394 -2.552 1.00 98.38 91 SER A N 1
ATOM 716 C CA . SER A 1 91 ? -3.241 -6.774 -2.072 1.00 98.38 91 SER A CA 1
ATOM 717 C C . SER A 1 91 ? -3.275 -6.896 -0.540 1.00 98.38 91 SER A C 1
ATOM 719 O O . SER A 1 91 ? -3.781 -7.897 -0.019 1.00 98.38 91 SER A O 1
ATOM 721 N N . LEU A 1 92 ? -2.830 -5.869 0.199 1.00 98.50 92 LEU A N 1
ATOM 722 C CA . LEU A 1 92 ? -2.984 -5.789 1.653 1.00 98.50 92 LEU A CA 1
ATOM 723 C C . LEU A 1 92 ? -4.434 -5.982 2.093 1.00 98.50 92 LEU A C 1
ATOM 725 O O . LEU A 1 92 ? -4.685 -6.624 3.113 1.00 98.50 92 LEU A O 1
ATOM 729 N N . LYS A 1 93 ? -5.400 -5.460 1.328 1.00 98.38 93 LYS A N 1
ATOM 730 C CA . LYS A 1 93 ? -6.822 -5.577 1.657 1.00 98.38 93 LYS A CA 1
ATOM 731 C C . LYS A 1 93 ? -7.229 -7.034 1.869 1.00 98.38 93 LYS A C 1
ATOM 733 O O . LYS A 1 93 ? -7.920 -7.340 2.835 1.00 98.38 93 LYS A O 1
ATOM 738 N N . TYR A 1 94 ? -6.751 -7.940 1.017 1.00 98.31 94 TYR A N 1
ATOM 739 C CA . TYR A 1 94 ? -7.043 -9.370 1.124 1.00 98.31 94 TYR A CA 1
ATOM 740 C C 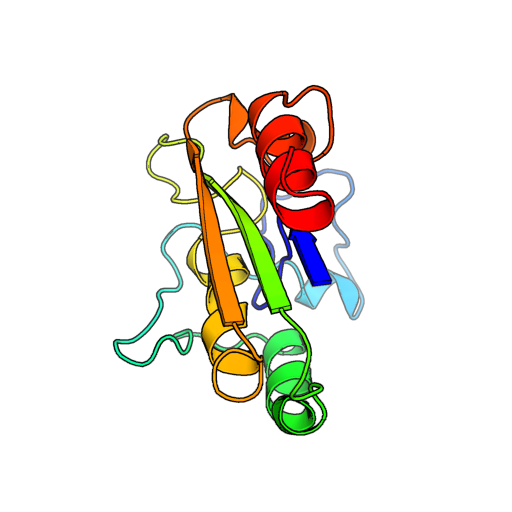. TYR A 1 94 ? -6.416 -10.027 2.363 1.00 98.31 94 TYR A C 1
ATOM 742 O O . TYR A 1 94 ? -6.964 -10.995 2.892 1.00 98.31 94 TYR A O 1
ATOM 750 N N . LEU A 1 95 ? -5.290 -9.494 2.847 1.00 98.25 95 LEU A N 1
ATOM 751 C CA . LEU A 1 95 ? -4.641 -9.975 4.064 1.00 98.25 95 LEU A CA 1
ATOM 752 C C . LEU A 1 95 ? -5.408 -9.543 5.317 1.00 98.25 95 LEU A C 1
ATOM 754 O O . LEU A 1 95 ? -5.649 -10.364 6.197 1.00 98.25 95 LEU A O 1
ATOM 758 N N . VAL A 1 96 ? -5.805 -8.269 5.408 1.00 98.12 96 VAL A N 1
ATOM 759 C CA . VAL A 1 96 ? -6.191 -7.685 6.706 1.00 98.12 96 VAL A CA 1
ATOM 760 C C . VAL A 1 96 ? -7.661 -7.294 6.830 1.00 98.12 96 VAL A C 1
ATOM 762 O O . VAL A 1 96 ? -8.161 -7.231 7.951 1.00 98.12 96 VAL A O 1
ATOM 765 N N . ALA A 1 97 ? -8.383 -7.035 5.733 1.00 97.19 97 ALA A N 1
ATOM 766 C CA . ALA A 1 97 ? -9.695 -6.376 5.807 1.00 97.19 97 ALA A CA 1
ATOM 767 C C . ALA A 1 97 ? -10.768 -7.202 6.532 1.00 97.19 97 ALA A C 1
ATOM 769 O O . ALA A 1 97 ? -11.617 -6.626 7.199 1.00 97.19 97 ALA A O 1
ATOM 770 N N . ASN A 1 98 ? -10.702 -8.535 6.463 1.00 96.94 98 ASN A N 1
ATOM 771 C CA . ASN A 1 98 ? -11.653 -9.412 7.159 1.00 96.94 98 ASN A CA 1
ATOM 772 C C . ASN A 1 98 ? -11.473 -9.418 8.684 1.00 96.94 98 ASN A C 1
ATOM 774 O O . ASN A 1 98 ? -12.334 -9.928 9.395 1.00 96.94 98 ASN A O 1
ATOM 778 N N . ARG A 1 99 ? -10.341 -8.914 9.184 1.00 97.62 99 ARG A N 1
ATOM 779 C CA . ARG A 1 99 ? -10.037 -8.863 10.618 1.00 97.62 99 ARG A CA 1
ATOM 780 C C . ARG A 1 99 ? -10.003 -7.439 11.143 1.00 97.62 99 ARG A C 1
ATOM 782 O O . ARG A 1 99 ? -10.449 -7.214 12.257 1.00 97.62 99 ARG A O 1
ATOM 789 N N . ALA A 1 100 ? -9.486 -6.496 10.364 1.00 98.00 100 ALA A N 1
ATOM 790 C CA . ALA A 1 100 ? -9.397 -5.095 10.741 1.00 98.00 100 ALA A CA 1
ATOM 791 C C . ALA A 1 100 ? -10.766 -4.514 11.129 1.00 98.00 100 ALA A C 1
ATOM 793 O O . ALA A 1 100 ? -11.783 -4.804 10.505 1.00 98.00 100 ALA A O 1
ATOM 794 N N . LYS A 1 101 ? -10.767 -3.592 12.094 1.00 98.19 101 LYS A N 1
ATOM 795 C CA . LYS A 1 101 ? -11.961 -2.825 12.474 1.00 98.19 101 LYS A CA 1
ATOM 796 C C . LYS A 1 101 ? -12.490 -1.975 11.318 1.00 98.19 101 LYS A C 1
ATOM 798 O O . LYS A 1 101 ? -13.688 -1.746 11.203 1.00 98.19 101 LYS A O 1
ATOM 803 N N . SER A 1 102 ? -11.581 -1.465 10.491 1.00 98.06 102 SER A N 1
ATOM 804 C CA . SER A 1 102 ? -11.896 -0.748 9.259 1.00 98.06 102 SER A CA 1
ATOM 805 C C . SER A 1 102 ? -10.700 -0.790 8.315 1.00 98.06 102 SER A C 1
ATOM 807 O O . SER A 1 102 ? -9.554 -0.833 8.769 1.00 98.06 102 SER A O 1
ATOM 809 N N . TYR A 1 103 ? -10.962 -0.716 7.013 1.00 98.31 103 TYR A N 1
ATOM 810 C CA . TYR A 1 103 ? -9.933 -0.650 5.980 1.00 98.31 103 TYR A CA 1
ATOM 811 C C . TYR A 1 103 ? -10.285 0.434 4.961 1.00 98.31 103 TYR A C 1
ATOM 813 O O . TYR A 1 103 ? -11.370 0.408 4.380 1.00 98.31 103 TYR A O 1
ATOM 821 N N . GLN A 1 104 ? -9.373 1.379 4.756 1.00 98.25 104 GLN A N 1
ATOM 822 C CA . GLN A 1 104 ? -9.507 2.479 3.807 1.00 98.25 104 GLN A CA 1
ATOM 823 C C . GLN A 1 104 ? -8.307 2.497 2.864 1.00 98.25 104 GLN A C 1
ATOM 825 O O . GLN A 1 104 ? -7.182 2.230 3.278 1.00 98.25 104 GLN A O 1
ATOM 830 N N . GLU A 1 105 ? -8.561 2.831 1.605 1.00 98.12 105 GLU A N 1
ATOM 831 C CA . GLU A 1 105 ? -7.549 3.056 0.574 1.00 98.12 105 GLU A CA 1
ATOM 832 C C . GLU A 1 105 ? -7.591 4.528 0.164 1.00 98.12 105 GLU A C 1
ATOM 834 O O . GLU A 1 105 ? -8.676 5.103 0.052 1.00 98.12 105 GLU A O 1
ATOM 839 N N . TYR A 1 106 ? -6.426 5.121 -0.072 1.00 98.25 106 TYR A N 1
ATOM 840 C CA . TYR A 1 106 ? -6.310 6.457 -0.638 1.00 98.25 106 TYR A CA 1
ATOM 841 C C . TYR A 1 106 ? -5.247 6.459 -1.734 1.00 98.25 106 TYR A C 1
ATOM 843 O O . TYR A 1 106 ? -4.090 6.129 -1.485 1.00 98.25 106 TYR A O 1
ATOM 851 N N . GLU A 1 107 ? -5.669 6.786 -2.950 1.00 98.25 107 GLU A N 1
ATOM 852 C CA . GLU A 1 107 ? -4.814 6.814 -4.131 1.00 98.25 107 GLU A CA 1
ATOM 853 C C . GLU A 1 107 ? -4.400 8.253 -4.423 1.00 98.25 107 GLU A C 1
ATOM 855 O O . GLU A 1 107 ? -5.258 9.111 -4.631 1.00 98.25 107 GLU A O 1
ATOM 860 N N . ILE A 1 108 ? -3.096 8.483 -4.515 1.00 98.06 108 ILE A N 1
ATOM 861 C CA . ILE A 1 108 ? -2.509 9.747 -4.951 1.00 98.06 108 ILE A CA 1
ATOM 862 C C . ILE A 1 108 ? -2.103 9.610 -6.410 1.00 98.06 108 ILE A C 1
ATOM 864 O O . ILE A 1 108 ? -1.453 8.642 -6.804 1.00 98.06 108 ILE A O 1
ATOM 868 N N . LYS A 1 109 ? -2.510 10.574 -7.230 1.00 97.44 109 LYS A N 1
ATOM 869 C CA . LYS A 1 109 ? -2.442 10.463 -8.689 1.00 97.44 109 LYS A CA 1
ATOM 870 C C . LYS A 1 109 ? -1.419 11.420 -9.287 1.00 97.44 109 LYS A C 1
ATOM 872 O O . LYS A 1 109 ? -1.201 12.515 -8.776 1.00 97.44 109 LYS A O 1
ATOM 877 N N . GLY A 1 110 ? -0.867 11.034 -10.432 1.00 96.75 110 GLY A N 1
ATOM 878 C CA . GLY A 1 110 ? 0.054 11.868 -11.198 1.00 96.75 110 GLY A CA 1
ATOM 879 C C . GLY A 1 110 ? 1.415 11.978 -10.521 1.00 96.75 110 GLY A C 1
ATOM 880 O O . GLY A 1 110 ? 1.852 11.068 -9.821 1.00 96.75 110 GLY A O 1
ATOM 881 N N . GLU A 1 111 ? 2.088 13.110 -10.710 1.00 95.25 111 GLU A N 1
ATOM 882 C CA . GLU A 1 111 ? 3.461 13.312 -10.233 1.00 95.25 111 GLU A CA 1
ATOM 883 C C . GLU A 1 111 ? 3.591 13.171 -8.704 1.00 95.25 111 GLU A C 1
ATOM 885 O O . GLU A 1 111 ? 4.587 12.652 -8.210 1.00 95.25 111 GLU A O 1
ATOM 890 N N . MET A 1 112 ? 2.563 13.564 -7.944 1.00 96.25 112 MET A N 1
ATOM 891 C CA . MET A 1 112 ? 2.524 13.405 -6.481 1.00 96.25 112 MET A CA 1
ATOM 892 C C . MET A 1 112 ? 2.378 11.943 -6.043 1.00 96.25 112 MET A C 1
ATOM 894 O O . MET A 1 112 ? 2.690 11.610 -4.902 1.00 96.25 112 MET A O 1
ATOM 898 N N . GLY A 1 113 ? 1.937 11.070 -6.951 1.00 96.50 113 GLY A N 1
ATOM 899 C CA . GLY A 1 113 ? 1.854 9.628 -6.753 1.00 96.50 113 GLY A CA 1
ATOM 900 C C . GLY A 1 113 ? 3.194 8.911 -6.911 1.00 96.50 113 GLY A C 1
ATOM 901 O O . GLY A 1 113 ? 3.219 7.692 -6.829 1.00 96.50 113 GLY A O 1
ATOM 902 N N . GLN A 1 114 ? 4.303 9.616 -7.158 1.00 96.88 114 GLN A N 1
ATOM 903 C CA . GLN A 1 114 ? 5.625 8.997 -7.244 1.00 96.88 114 GLN A CA 1
ATOM 904 C C . GLN A 1 114 ? 6.082 8.457 -5.880 1.00 96.88 114 GLN A C 1
ATOM 906 O O . GLN A 1 114 ? 5.915 9.118 -4.859 1.00 96.88 114 GLN A O 1
ATOM 911 N N . HIS A 1 115 ? 6.720 7.284 -5.872 1.00 95.56 115 HIS A N 1
ATOM 912 C CA . HIS A 1 115 ? 7.077 6.541 -4.661 1.00 95.56 115 HIS A CA 1
ATOM 913 C C . HIS A 1 115 ? 7.794 7.383 -3.593 1.00 95.56 115 HIS A C 1
ATOM 915 O O . HIS A 1 115 ? 7.371 7.432 -2.445 1.00 95.56 115 HIS A O 1
ATOM 921 N N . SER A 1 116 ? 8.861 8.095 -3.960 1.00 94.69 116 SER A N 1
ATOM 922 C CA . SER A 1 116 ? 9.611 8.944 -3.024 1.00 94.69 116 SER A CA 1
ATOM 923 C C . SER A 1 116 ? 8.785 10.134 -2.539 1.00 94.69 116 SER A C 1
ATOM 925 O O . SER A 1 116 ? 8.835 10.458 -1.357 1.00 94.69 116 SER A O 1
ATOM 927 N N . ARG A 1 117 ? 7.986 10.748 -3.419 1.00 95.69 117 ARG A N 1
ATOM 928 C CA . ARG A 1 117 ? 7.091 11.856 -3.068 1.00 95.69 117 ARG A CA 1
ATOM 929 C C . ARG A 1 117 ? 5.990 11.436 -2.114 1.00 95.69 117 ARG A C 1
ATOM 931 O O . ARG A 1 117 ? 5.607 12.225 -1.269 1.00 95.69 117 ARG A O 1
ATOM 938 N N . LEU A 1 118 ? 5.519 10.193 -2.152 1.00 95.88 118 LEU A N 1
ATOM 939 C CA . LEU A 1 118 ? 4.594 9.712 -1.122 1.00 95.88 118 LEU A CA 1
ATOM 940 C C . LEU A 1 118 ? 5.193 9.871 0.289 1.00 95.88 118 LEU A C 1
ATOM 942 O O . LE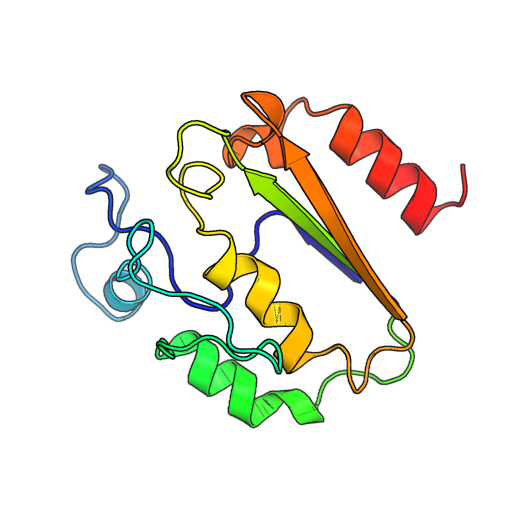U A 1 118 ? 4.455 10.142 1.230 1.00 95.88 118 LEU A O 1
ATOM 946 N N . HIS A 1 119 ? 6.519 9.769 0.426 1.00 92.81 119 HIS A N 1
ATOM 947 C CA . HIS A 1 119 ? 7.241 9.920 1.692 1.00 92.81 119 HIS A CA 1
ATOM 948 C C . HIS A 1 119 ? 7.827 11.320 1.938 1.00 92.81 119 HIS A C 1
ATOM 950 O O . HIS A 1 119 ? 8.216 11.609 3.069 1.00 92.81 119 HIS A O 1
ATOM 956 N N . ILE A 1 120 ? 7.935 12.166 0.910 1.00 92.19 120 ILE A N 1
ATOM 957 C CA . ILE A 1 120 ? 8.674 13.434 0.954 1.00 92.19 120 ILE A CA 1
ATOM 958 C C . ILE A 1 120 ? 7.864 14.521 0.245 1.00 92.19 120 ILE A C 1
ATOM 960 O O . ILE A 1 120 ? 7.494 14.368 -0.915 1.00 92.19 120 ILE A O 1
ATOM 964 N N . ASP A 1 121 ? 7.631 15.638 0.935 1.00 85.88 121 ASP A N 1
ATOM 965 C CA . ASP A 1 121 ? 7.020 16.853 0.377 1.00 85.88 121 ASP A CA 1
ATOM 966 C C . ASP A 1 121 ? 5.637 16.650 -0.272 1.00 85.88 121 ASP A C 1
ATOM 968 O O . ASP A 1 121 ? 5.291 17.307 -1.255 1.00 85.88 121 ASP A O 1
ATOM 972 N N . ASN A 1 122 ? 4.807 15.760 0.287 1.00 96.06 122 ASN A N 1
ATOM 973 C CA . ASN A 1 122 ? 3.445 15.539 -0.196 1.00 96.06 122 ASN A CA 1
ATOM 974 C C . ASN A 1 122 ? 2.380 16.060 0.791 1.00 96.06 122 ASN A C 1
ATOM 976 O O . ASN A 1 122 ? 2.095 15.411 1.809 1.00 96.06 122 ASN A O 1
ATOM 980 N N . PRO A 1 123 ? 1.774 17.232 0.506 1.00 94.88 123 PRO A N 1
ATOM 981 C CA . PRO A 1 123 ? 0.756 17.819 1.371 1.00 94.88 123 PRO A CA 1
ATOM 982 C C . PRO A 1 123 ? -0.518 16.970 1.407 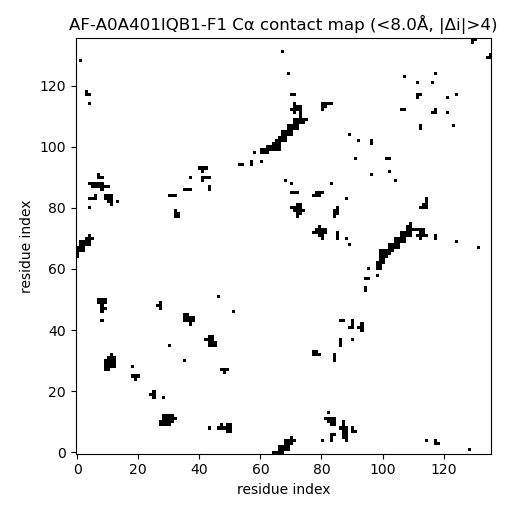1.00 94.88 123 PRO A C 1
ATOM 984 O O . PRO A 1 123 ? -1.120 16.834 2.463 1.00 94.88 123 PRO A O 1
ATOM 987 N N . GLU A 1 124 ? -0.874 16.301 0.308 1.00 96.62 124 GLU A N 1
ATOM 988 C CA . GLU A 1 124 ? -2.054 15.432 0.243 1.00 96.62 124 GLU A CA 1
ATOM 989 C C . GLU A 1 124 ? -1.919 14.217 1.177 1.00 96.62 124 GLU A C 1
ATOM 991 O O . GLU A 1 124 ? -2.859 13.870 1.896 1.00 96.62 124 GLU A O 1
ATOM 996 N N . VAL A 1 125 ? -0.727 13.604 1.240 1.00 96.94 125 VAL A N 1
ATOM 997 C CA . VAL A 1 125 ? -0.412 12.573 2.247 1.00 96.94 125 VAL A CA 1
ATOM 998 C C . VAL A 1 125 ? -0.535 13.157 3.648 1.00 96.94 125 VAL A C 1
ATOM 1000 O O . VAL A 1 125 ? -1.175 12.554 4.507 1.00 96.94 125 VAL A O 1
ATOM 1003 N N . SER A 1 126 ? 0.064 14.325 3.880 1.00 95.75 126 SER A N 1
ATOM 1004 C CA . SER A 1 126 ? 0.117 14.959 5.202 1.00 95.75 126 SER A CA 1
ATOM 1005 C C . SER A 1 126 ? -1.278 15.284 5.740 1.00 95.75 126 SER A C 1
ATOM 1007 O O . SER A 1 126 ? -1.589 14.958 6.889 1.00 95.75 126 SER A O 1
ATOM 1009 N N . ASP A 1 127 ? -2.148 15.830 4.894 1.00 95.75 127 ASP A N 1
ATOM 1010 C CA . ASP A 1 127 ? -3.543 16.125 5.215 1.00 95.75 127 ASP A CA 1
ATOM 1011 C C . ASP A 1 127 ? -4.314 14.835 5.492 1.00 95.75 127 ASP A C 1
ATOM 1013 O O . ASP A 1 127 ? -5.016 14.720 6.501 1.00 95.75 127 ASP A O 1
ATOM 1017 N N . LYS A 1 128 ? -4.131 13.806 4.652 1.00 96.38 128 LYS A N 1
ATOM 1018 C CA . LYS A 1 128 ? -4.832 12.533 4.831 1.00 96.38 128 LYS A CA 1
ATOM 1019 C C . LYS A 1 128 ? -4.419 11.809 6.108 1.00 96.38 128 LYS A C 1
ATOM 1021 O O . LYS A 1 128 ? -5.274 11.259 6.807 1.00 96.38 128 LYS A O 1
ATOM 1026 N N . LEU A 1 129 ? -3.127 11.822 6.430 1.00 95.38 129 LEU A N 1
ATOM 1027 C CA . LEU A 1 129 ? -2.601 11.304 7.689 1.00 95.38 129 LEU A CA 1
ATOM 1028 C C . LEU A 1 129 ? -3.167 12.078 8.873 1.00 95.38 129 LEU A C 1
ATOM 1030 O O . LEU A 1 129 ? -3.619 11.463 9.842 1.00 95.38 129 LEU A O 1
ATOM 1034 N N . THR A 1 130 ? -3.181 13.407 8.773 1.00 95.75 130 THR A N 1
ATOM 1035 C CA . THR A 1 130 ? -3.628 14.278 9.856 1.00 95.75 130 THR A CA 1
ATOM 1036 C C . THR A 1 130 ? -5.097 14.042 10.189 1.00 95.75 130 THR A C 1
ATOM 1038 O O . THR A 1 130 ? -5.453 13.778 11.343 1.00 95.75 130 THR A O 1
ATOM 1041 N N . GLN A 1 131 ? -5.928 14.008 9.150 1.00 96.00 131 GLN A N 1
ATOM 1042 C CA . GLN A 1 131 ? -7.344 13.697 9.251 1.00 96.00 131 GLN A CA 1
ATOM 1043 C C . GLN A 1 131 ? -7.576 12.305 9.844 1.00 96.00 131 GLN A C 1
ATOM 1045 O O . GLN A 1 131 ? -8.419 12.121 10.721 1.00 96.00 131 GLN A O 1
ATOM 1050 N N . TYR A 1 132 ? -6.835 11.297 9.387 1.00 96.31 132 TYR A N 1
ATOM 1051 C CA . TYR A 1 132 ? -7.068 9.921 9.813 1.00 96.31 132 TYR A CA 1
ATOM 1052 C C . TYR A 1 132 ? -6.648 9.654 11.265 1.00 96.31 132 TYR A C 1
ATOM 1054 O O . TYR A 1 132 ? -7.328 8.915 11.988 1.00 96.31 132 TYR A O 1
ATOM 1062 N N . LEU A 1 133 ? -5.523 10.232 11.691 1.00 95.00 133 LEU A N 1
ATOM 1063 C CA . LEU A 1 133 ? -4.959 10.012 13.021 1.00 95.00 133 LEU A CA 1
ATOM 1064 C C . LEU A 1 133 ? -5.602 10.906 14.082 1.00 95.00 133 LEU A C 1
ATOM 1066 O O . LEU A 1 133 ? -5.901 10.414 15.172 1.00 95.00 133 LEU A O 1
ATOM 1070 N N . TRP A 1 134 ? -5.841 12.181 13.766 1.00 95.62 134 TRP A N 1
ATOM 1071 C CA . TRP A 1 134 ? -6.296 13.180 14.740 1.00 95.62 134 TRP A CA 1
ATOM 1072 C C . TRP A 1 134 ? -7.678 13.769 14.449 1.00 95.62 134 TRP A C 1
ATOM 1074 O O . TRP A 1 134 ? -8.181 14.512 15.287 1.00 95.62 134 TRP A O 1
ATOM 1084 N N . GLY A 1 135 ? -8.311 13.443 13.318 1.00 91.38 135 GLY A N 1
ATOM 1085 C CA . GLY A 1 135 ? -9.637 13.973 12.973 1.00 91.38 135 GLY A CA 1
ATOM 1086 C C . GLY A 1 135 ? -9.653 15.482 12.726 1.00 91.38 135 GLY A C 1
ATOM 1087 O O . GLY A 1 135 ? -10.691 16.106 12.935 1.00 91.38 135 GLY A O 1
ATOM 1088 N N . LYS A 1 136 ? -8.504 16.053 12.354 1.00 74.62 136 LYS A N 1
ATOM 1089 C CA . LYS A 1 136 ? -8.333 17.473 12.040 1.00 74.62 136 LYS A CA 1
ATOM 1090 C C . LYS A 1 136 ? -8.394 17.723 10.542 1.00 74.62 136 LYS A C 1
ATOM 1092 O O . LYS A 1 136 ? -8.034 16.790 9.789 1.00 74.62 136 LYS A O 1
#

Sequence (136 aa):
MVVLAGPYNGIMNKGHANQPTNGELAGLWDDSPRANYLMKNGRPKIIHEEYRRLLERKNDFPTNTRVLNIYGDLKDGTRSDGLVTEPSVRSLKYLVANRAKSYQEYEIKGEMGQHSRLHIDNPEVSDKLTQYLWGK